Protein AF-A0A958H722-F1 (afdb_monomer_lite)

Foldseek 3Di:
DQAAAPRKDKDKDFAPDWDPCCQPPDWDKDWDADPVGDIDIFTWGDPDTRMTMTIDGHNDRHD

Secondary structure (DSSP, 8-state):
----TT-EEEEEEE-SS--SSHHHH---EEEEE-TTS-EEEEE-EEEETTEEEEEEE-SSS--

Sequence (63 aa):
MLISPWRECSIKLTATDEYPNPYTNVDVWAEFRHETGLTIRRPAFWDGGREWRVRFASPLAEG

pLDDT: mean 87.63, std 9.67, range [50.78, 96.25]

Structure (mmCIF, N/CA/C/O backbone):
data_AF-A0A958H722-F1
#
_entry.id   AF-A0A958H722-F1
#
loop_
_atom_site.group_PDB
_atom_site.id
_atom_site.type_symbol
_atom_site.label_atom_id
_atom_site.label_alt_id
_atom_site.label_comp_id
_atom_site.label_asym_id
_atom_site.label_entity_id
_atom_site.label_seq_id
_atom_site.pdbx_PDB_ins_code
_atom_site.Cartn_x
_atom_site.Cartn_y
_atom_site.Cartn_z
_atom_site.occupancy
_atom_site.B_iso_or_equiv
_atom_site.auth_seq_id
_atom_site.auth_comp_id
_atom_site.auth_asym_id
_atom_site.auth_atom_id
_atom_site.pdbx_PDB_model_num
ATOM 1 N N . MET A 1 1 ? 17.785 -1.043 -0.608 1.00 50.78 1 MET A N 1
ATOM 2 C CA . MET A 1 1 ? 17.179 -2.387 -0.491 1.00 50.78 1 MET A CA 1
ATOM 3 C C . MET A 1 1 ? 17.076 -2.939 -1.905 1.00 50.78 1 MET A C 1
ATOM 5 O O . MET A 1 1 ? 16.269 -2.424 -2.658 1.00 50.78 1 MET A O 1
ATOM 9 N N . LEU A 1 2 ? 17.951 -3.870 -2.302 1.00 55.84 2 LEU A N 1
ATOM 10 C CA . LEU A 1 2 ? 17.912 -4.480 -3.639 1.00 55.84 2 LEU A CA 1
ATOM 11 C C . LEU A 1 2 ? 16.790 -5.521 -3.650 1.00 55.84 2 LEU A C 1
ATOM 13 O O . LEU A 1 2 ? 16.862 -6.523 -2.934 1.00 55.84 2 LEU A O 1
ATOM 17 N N . ILE A 1 3 ? 15.717 -5.242 -4.382 1.00 61.62 3 ILE A N 1
ATOM 18 C CA . ILE A 1 3 ? 14.552 -6.122 -4.466 1.00 61.62 3 ILE A CA 1
ATOM 19 C C . ILE A 1 3 ? 14.699 -6.915 -5.754 1.00 61.62 3 ILE A C 1
ATOM 21 O O . ILE A 1 3 ? 14.715 -6.340 -6.833 1.00 61.62 3 ILE A O 1
ATOM 25 N N . SER A 1 4 ? 14.868 -8.232 -5.636 1.00 75.88 4 SER A N 1
ATOM 26 C CA . SER A 1 4 ? 14.942 -9.113 -6.802 1.0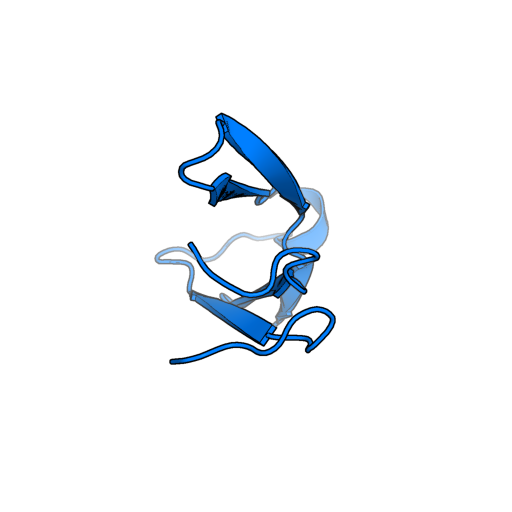0 75.88 4 SER A CA 1
ATOM 27 C C . SER A 1 4 ? 13.636 -9.037 -7.604 1.00 75.88 4 SER A C 1
ATOM 29 O O . SER A 1 4 ? 12.572 -8.874 -6.997 1.00 75.88 4 SER A O 1
ATOM 31 N N . PRO A 1 5 ? 13.678 -9.204 -8.935 1.00 80.56 5 PRO A N 1
ATOM 32 C CA . PRO A 1 5 ? 12.460 -9.228 -9.727 1.00 80.56 5 PRO A CA 1
ATOM 33 C C . PRO A 1 5 ? 11.528 -10.326 -9.204 1.00 80.56 5 PRO A C 1
ATOM 35 O O . PRO A 1 5 ? 11.980 -11.388 -8.765 1.00 80.56 5 PRO A O 1
ATOM 38 N N . TRP A 1 6 ? 10.228 -10.038 -9.201 1.00 84.44 6 TRP A N 1
ATOM 39 C CA . TRP A 1 6 ? 9.161 -10.899 -8.677 1.00 84.44 6 TRP A CA 1
ATOM 40 C C . TRP A 1 6 ? 9.214 -11.180 -7.171 1.00 84.44 6 TRP A C 1
ATOM 42 O O . TRP A 1 6 ? 8.377 -11.922 -6.656 1.00 84.44 6 TRP A O 1
ATOM 52 N N . ARG A 1 7 ? 10.142 -10.565 -6.428 1.00 86.69 7 ARG A N 1
ATOM 53 C CA . ARG A 1 7 ? 10.130 -10.613 -4.967 1.00 86.69 7 ARG A CA 1
ATOM 54 C C . ARG A 1 7 ? 9.117 -9.612 -4.431 1.00 86.69 7 ARG A C 1
ATOM 56 O O . ARG A 1 7 ? 9.198 -8.421 -4.723 1.00 86.69 7 ARG A O 1
ATOM 63 N N . GLU A 1 8 ? 8.201 -10.103 -3.602 1.00 88.25 8 GLU A N 1
ATOM 64 C CA . GLU A 1 8 ? 7.288 -9.242 -2.858 1.00 88.25 8 GLU A CA 1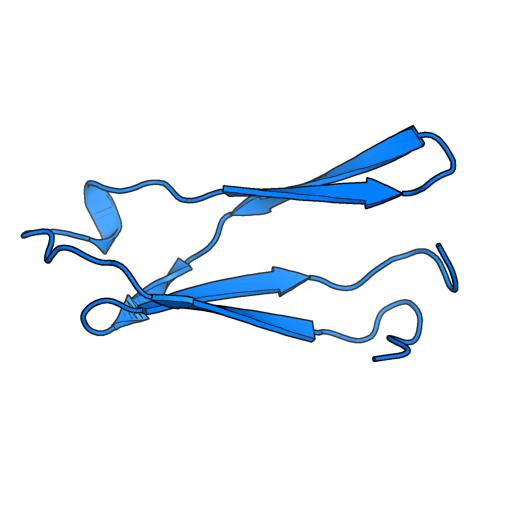
ATOM 65 C C . GLU A 1 8 ? 8.068 -8.337 -1.899 1.00 88.25 8 GLU A C 1
ATOM 67 O O . GLU A 1 8 ? 8.939 -8.778 -1.145 1.00 88.25 8 GLU A O 1
ATOM 72 N N . CYS A 1 9 ? 7.708 -7.062 -1.903 1.00 89.50 9 CYS A N 1
ATOM 73 C CA . CYS A 1 9 ? 8.036 -6.111 -0.868 1.00 89.50 9 CYS A CA 1
ATOM 74 C C . CYS A 1 9 ? 6.755 -5.500 -0.299 1.00 89.50 9 CYS A C 1
ATOM 76 O O . CYS A 1 9 ? 5.764 -5.267 -0.999 1.00 89.50 9 CYS A O 1
ATOM 78 N N . SER A 1 10 ? 6.784 -5.257 1.008 1.00 91.75 10 SER A N 1
ATOM 79 C CA . SER A 1 10 ? 5.693 -4.625 1.736 1.00 91.75 10 SER A CA 1
ATOM 80 C C . SER A 1 10 ? 6.134 -3.258 2.230 1.00 91.75 10 SER A C 1
ATOM 82 O O . SER A 1 10 ? 7.086 -3.157 3.005 1.00 91.75 10 SER A O 1
ATOM 84 N N . ILE A 1 11 ? 5.413 -2.222 1.825 1.00 94.00 11 ILE A N 1
ATOM 85 C CA . ILE A 1 11 ? 5.632 -0.852 2.284 1.00 94.00 11 ILE A CA 1
ATOM 86 C C . ILE A 1 11 ? 4.523 -0.518 3.270 1.00 94.00 11 ILE A C 1
ATOM 88 O O . ILE A 1 11 ? 3.343 -0.682 2.954 1.00 94.00 11 ILE A O 1
ATOM 92 N N . LYS A 1 12 ? 4.907 -0.080 4.470 1.00 96.19 12 LYS A N 1
ATOM 93 C CA . LYS A 1 12 ? 3.980 0.336 5.521 1.00 96.19 12 LYS A CA 1
ATOM 94 C C . LYS A 1 12 ? 3.818 1.851 5.499 1.00 96.19 12 LYS A C 1
ATOM 96 O O . LYS A 1 12 ? 4.813 2.571 5.486 1.00 96.19 12 LYS A O 1
ATOM 101 N N . LEU A 1 13 ? 2.575 2.308 5.524 1.00 94.31 13 LEU A N 1
ATOM 102 C CA . LEU A 1 13 ? 2.183 3.707 5.602 1.00 94.31 13 LEU A CA 1
ATOM 103 C C . LEU A 1 13 ? 1.405 3.906 6.904 1.00 94.31 13 LEU A C 1
ATOM 105 O O . LEU A 1 13 ? 0.556 3.083 7.245 1.00 94.31 13 LEU A O 1
ATOM 109 N N . THR A 1 14 ? 1.686 4.986 7.625 1.00 95.19 14 THR A N 1
ATOM 110 C CA . THR A 1 14 ? 0.964 5.337 8.853 1.00 95.19 14 THR A CA 1
ATOM 111 C C . THR A 1 14 ? 0.238 6.657 8.641 1.00 95.19 14 THR A C 1
ATOM 113 O O . THR A 1 14 ? 0.858 7.651 8.270 1.00 95.19 14 THR A O 1
ATOM 116 N N . ALA A 1 15 ? -1.073 6.655 8.868 1.00 92.75 15 ALA A N 1
ATOM 117 C CA . ALA A 1 15 ? -1.907 7.844 8.875 1.00 92.75 15 ALA A CA 1
ATOM 118 C C . ALA A 1 15 ? -1.488 8.790 9.999 1.00 92.75 15 ALA A C 1
ATOM 120 O O . ALA A 1 15 ? -1.257 8.351 11.130 1.00 92.75 15 ALA A O 1
ATOM 121 N N . THR A 1 16 ? -1.478 10.089 9.723 1.00 92.81 16 THR A N 1
ATOM 122 C CA . THR A 1 16 ? -1.396 11.092 10.789 1.00 92.81 16 THR A CA 1
ATOM 123 C C . THR A 1 16 ? -2.689 11.089 11.610 1.00 92.81 16 THR A C 1
ATOM 125 O O . THR A 1 16 ? -2.638 11.030 12.840 1.00 92.81 16 THR A O 1
ATOM 128 N N . ASP A 1 17 ? -3.833 11.041 10.927 1.00 88.38 17 ASP A N 1
ATOM 129 C CA . ASP A 1 17 ? -5.171 11.131 11.511 1.00 88.38 17 ASP A CA 1
ATOM 130 C C . ASP A 1 17 ? -5.886 9.777 11.606 1.00 88.38 17 ASP A C 1
ATOM 132 O O . ASP A 1 17 ? -5.555 8.813 10.912 1.00 88.38 17 ASP A O 1
ATOM 136 N N . GLU A 1 18 ? -6.894 9.706 12.475 1.00 87.94 18 GLU A N 1
ATOM 137 C CA . GLU A 1 18 ? -7.807 8.567 12.559 1.00 87.94 18 GLU A CA 1
ATOM 138 C C . GLU A 1 18 ? -9.046 8.808 11.696 1.00 87.94 18 GLU A C 1
ATOM 140 O O . GLU A 1 18 ? -9.655 9.878 11.726 1.00 87.94 18 GLU A O 1
ATOM 145 N N . TYR A 1 19 ? -9.445 7.784 10.945 1.00 87.69 19 TYR A N 1
ATOM 146 C CA . TYR A 1 19 ? -10.639 7.823 10.109 1.00 87.69 19 TYR A CA 1
ATOM 147 C C . TYR A 1 19 ? -11.704 6.895 10.704 1.00 87.69 19 TYR A C 1
ATOM 149 O O . TYR A 1 19 ? -11.361 5.770 11.063 1.00 87.69 19 TYR A O 1
ATOM 157 N N . PRO A 1 20 ? -12.988 7.301 10.779 1.00 84.88 20 PRO A N 1
ATOM 158 C CA . PRO A 1 20 ? -14.039 6.482 11.393 1.00 84.88 20 PRO A CA 1
ATOM 159 C C . PRO A 1 20 ? -14.266 5.132 10.700 1.00 84.88 20 PRO A C 1
ATOM 161 O O . PRO A 1 20 ? -14.502 4.134 11.367 1.00 84.88 20 PRO A O 1
ATOM 164 N N . ASN A 1 21 ? -14.173 5.099 9.366 1.00 85.44 21 ASN A N 1
ATOM 165 C CA . ASN A 1 21 ? -14.305 3.884 8.556 1.00 85.44 21 ASN A CA 1
ATOM 166 C C . ASN A 1 21 ? -13.157 3.823 7.530 1.00 85.44 21 ASN A C 1
ATOM 168 O O . ASN A 1 21 ? -13.364 4.100 6.347 1.00 85.44 21 ASN A O 1
ATOM 172 N N . PRO A 1 22 ? -11.924 3.510 7.964 1.00 84.19 22 PRO A N 1
ATOM 173 C CA . PRO A 1 22 ? -10.724 3.645 7.137 1.00 84.19 22 PRO A CA 1
ATOM 174 C C . PRO A 1 22 ? -10.706 2.673 5.953 1.00 84.19 22 PRO A C 1
ATOM 176 O O . PRO A 1 22 ? -10.109 2.976 4.928 1.00 84.19 22 PRO A O 1
ATOM 179 N N . TYR A 1 23 ? -11.383 1.527 6.074 1.00 80.06 23 TYR A N 1
ATOM 180 C CA . TYR A 1 23 ? -11.481 0.532 5.006 1.00 80.06 23 TYR A CA 1
ATOM 181 C C . TYR A 1 23 ? -12.390 0.968 3.845 1.00 80.06 23 TYR A C 1
ATOM 183 O O . TYR A 1 23 ? -12.127 0.609 2.703 1.00 80.06 23 TYR A O 1
ATOM 191 N N . THR A 1 24 ? -13.458 1.728 4.114 1.00 86.19 24 THR A N 1
ATOM 192 C CA . THR A 1 24 ? -14.452 2.111 3.091 1.00 86.19 24 THR A CA 1
ATOM 193 C C . THR A 1 24 ? -14.338 3.559 2.640 1.00 86.19 24 THR A C 1
ATOM 195 O O . THR A 1 24 ? -14.737 3.878 1.526 1.00 86.19 24 THR A O 1
ATOM 198 N N . ASN A 1 25 ? -13.839 4.450 3.502 1.00 88.31 25 ASN A N 1
ATOM 199 C CA . ASN A 1 25 ? -13.886 5.894 3.261 1.00 88.31 25 ASN A CA 1
ATOM 200 C C . ASN A 1 25 ? -12.575 6.460 2.719 1.00 88.31 25 ASN A C 1
ATOM 202 O O . ASN A 1 25 ? -12.545 7.618 2.308 1.00 88.31 25 ASN A O 1
ATOM 206 N N . VAL A 1 26 ? -11.493 5.683 2.765 1.00 91.19 26 VAL A N 1
ATOM 207 C CA . VAL A 1 26 ? -10.166 6.134 2.358 1.00 91.19 26 VAL A CA 1
ATOM 208 C C . VAL A 1 26 ? -9.632 5.186 1.305 1.00 91.19 26 VAL A C 1
ATOM 210 O O . VAL A 1 26 ? -9.474 3.993 1.550 1.00 91.19 26 VAL A O 1
ATOM 213 N N . ASP A 1 27 ? -9.328 5.744 0.140 1.00 93.00 27 ASP A N 1
ATOM 214 C CA . ASP A 1 27 ? -8.620 5.038 -0.912 1.00 93.00 27 ASP A CA 1
ATOM 215 C C . ASP A 1 27 ? -7.170 5.538 -0.960 1.00 93.00 27 ASP A C 1
ATOM 217 O O . ASP A 1 27 ? -6.907 6.742 -1.017 1.00 93.00 27 ASP A O 1
ATOM 221 N N . VAL A 1 28 ? -6.223 4.604 -0.897 1.00 93.56 28 VAL A N 1
ATOM 222 C CA . VAL A 1 28 ? -4.789 4.881 -0.895 1.00 93.56 28 VAL A CA 1
ATOM 223 C C . VAL A 1 28 ? -4.163 4.141 -2.067 1.00 93.56 28 VAL A C 1
ATOM 225 O O . VAL A 1 28 ? -4.278 2.924 -2.187 1.00 93.56 28 VAL A O 1
ATOM 228 N N . TRP A 1 29 ? -3.430 4.870 -2.904 1.00 95.38 29 TRP A N 1
ATOM 229 C CA . TRP A 1 29 ? -2.701 4.312 -4.039 1.00 95.38 29 TRP A CA 1
ATOM 230 C C . TRP A 1 29 ? -1.220 4.659 -3.951 1.00 95.38 29 TRP A C 1
ATOM 232 O O . TRP A 1 29 ? -0.858 5.761 -3.545 1.00 95.38 29 TRP A O 1
ATOM 242 N N . ALA A 1 30 ? -0.373 3.742 -4.406 1.00 94.75 30 ALA A N 1
ATOM 243 C CA . ALA A 1 30 ? 1.035 4.001 -4.669 1.00 94.75 30 ALA A CA 1
ATOM 244 C C . ALA A 1 30 ? 1.326 3.855 -6.165 1.00 94.75 30 ALA A C 1
ATOM 246 O O . ALA A 1 30 ? 0.878 2.897 -6.804 1.00 94.75 30 ALA A O 1
ATOM 247 N N . GLU A 1 31 ? 2.093 4.795 -6.709 1.00 94.94 31 GLU A N 1
ATOM 248 C CA . GLU A 1 31 ? 2.626 4.735 -8.067 1.00 94.94 31 GLU A CA 1
ATOM 249 C C . GLU A 1 31 ? 4.125 4.440 -8.015 1.00 94.94 31 GLU A C 1
ATOM 251 O O . GLU A 1 31 ? 4.903 5.206 -7.449 1.00 94.94 31 GLU A O 1
ATOM 256 N N . PHE A 1 32 ? 4.527 3.333 -8.628 1.00 91.00 32 PHE A N 1
ATOM 257 C CA . PHE A 1 32 ? 5.918 2.946 -8.816 1.00 91.00 32 PHE A CA 1
ATOM 258 C C . PHE A 1 32 ? 6.331 3.349 -10.225 1.00 91.00 32 PHE A C 1
ATOM 260 O O . PHE A 1 32 ? 5.728 2.886 -11.195 1.00 91.00 32 PHE A O 1
ATOM 267 N N . ARG A 1 33 ? 7.332 4.222 -10.341 1.00 91.31 33 ARG A N 1
ATOM 268 C CA . ARG A 1 33 ? 7.867 4.685 -11.624 1.00 91.31 33 ARG A CA 1
ATOM 269 C C . ARG A 1 33 ? 9.270 4.138 -11.796 1.00 91.31 33 ARG A C 1
ATOM 271 O O . ARG A 1 33 ? 10.099 4.308 -10.911 1.00 91.31 33 ARG A O 1
ATOM 278 N N . HIS A 1 34 ? 9.497 3.496 -12.927 1.00 87.75 34 HIS A N 1
ATOM 279 C CA . HIS A 1 34 ? 10.794 2.990 -13.337 1.00 87.75 34 HIS A CA 1
ATOM 280 C C . HIS A 1 34 ? 11.438 3.956 -14.339 1.00 87.75 34 HIS A C 1
ATOM 282 O O . HIS A 1 34 ? 10.733 4.619 -15.104 1.00 87.75 34 HIS A O 1
ATOM 288 N N . GLU A 1 35 ? 12.767 4.009 -14.382 1.00 87.88 35 GLU A N 1
ATOM 289 C CA . GLU A 1 35 ? 13.535 4.900 -15.267 1.00 87.88 35 GLU A CA 1
ATOM 290 C C . GLU A 1 35 ? 13.255 4.698 -16.769 1.00 87.88 35 GLU A C 1
ATOM 292 O O . GLU A 1 35 ? 13.339 5.642 -17.550 1.00 87.88 35 GLU A O 1
ATOM 297 N N . THR A 1 36 ? 12.816 3.503 -17.180 1.00 87.19 36 THR A N 1
ATOM 298 C CA . THR A 1 36 ? 12.364 3.228 -18.564 1.00 87.19 36 THR A CA 1
ATOM 299 C C . THR A 1 36 ? 11.026 3.884 -18.922 1.00 87.19 36 THR A C 1
ATOM 301 O O . THR A 1 36 ? 10.576 3.772 -20.060 1.00 87.19 36 THR A O 1
ATOM 304 N N . GLY A 1 37 ? 10.355 4.525 -17.962 1.00 88.12 37 GLY A N 1
ATOM 305 C CA . GLY A 1 37 ? 9.028 5.119 -18.123 1.00 88.12 37 GLY A CA 1
ATOM 306 C C . GLY A 1 37 ? 7.868 4.187 -17.758 1.00 88.12 37 GLY A C 1
ATOM 307 O O . GLY A 1 37 ? 6.714 4.621 -17.772 1.00 88.12 37 GLY A O 1
ATOM 308 N N . LEU A 1 38 ? 8.134 2.927 -17.387 1.00 88.44 38 LEU A N 1
ATOM 309 C CA . LEU A 1 38 ? 7.096 2.026 -16.879 1.00 88.44 38 LEU A CA 1
ATOM 310 C C . LEU A 1 38 ? 6.531 2.570 -15.560 1.00 88.44 38 LEU A C 1
ATOM 312 O O . LEU A 1 38 ? 7.269 2.799 -14.603 1.00 88.44 38 LEU A O 1
ATOM 316 N N . THR A 1 39 ? 5.210 2.737 -15.503 1.00 92.12 39 THR A N 1
ATOM 317 C CA . THR A 1 39 ? 4.496 3.131 -14.284 1.00 92.12 39 THR A CA 1
ATOM 318 C C . THR A 1 39 ? 3.535 2.027 -13.869 1.00 92.12 39 THR A C 1
ATOM 320 O O . THR A 1 39 ? 2.696 1.595 -14.659 1.00 92.12 39 THR A O 1
ATOM 323 N N . ILE A 1 40 ? 3.643 1.576 -12.621 1.00 91.50 40 ILE A N 1
ATOM 324 C CA . ILE A 1 40 ? 2.766 0.566 -12.028 1.00 91.50 40 ILE A CA 1
ATOM 325 C C . ILE A 1 40 ? 2.035 1.202 -10.852 1.00 91.50 40 ILE A C 1
ATOM 327 O O . ILE A 1 40 ? 2.659 1.662 -9.900 1.00 91.50 40 ILE A O 1
ATOM 331 N N . ARG A 1 41 ? 0.702 1.195 -10.888 1.00 94.69 41 ARG A N 1
ATOM 332 C CA . ARG A 1 41 ? -0.139 1.695 -9.795 1.00 94.69 41 ARG A CA 1
ATOM 333 C C . ARG A 1 41 ? -0.710 0.529 -8.989 1.00 94.69 41 ARG A C 1
ATOM 335 O O . ARG A 1 41 ? -1.253 -0.418 -9.559 1.00 94.69 41 ARG A O 1
ATOM 342 N N . ARG A 1 42 ? -0.592 0.583 -7.660 1.00 95.25 42 ARG A N 1
ATOM 343 C CA . ARG A 1 42 ? -1.101 -0.446 -6.738 1.00 95.25 42 ARG A CA 1
ATOM 344 C C . ARG A 1 42 ? -1.964 0.179 -5.644 1.00 95.25 42 ARG A C 1
ATOM 346 O O . ARG A 1 42 ? -1.556 1.201 -5.091 1.00 95.25 42 ARG A O 1
ATOM 353 N N . PRO A 1 43 ? -3.115 -0.424 -5.309 1.00 95.69 43 PRO A N 1
ATOM 354 C CA . PRO A 1 43 ? -3.876 -0.002 -4.145 1.00 95.69 43 PRO A CA 1
ATOM 355 C C . PRO A 1 43 ? -3.147 -0.449 -2.874 1.00 95.69 43 PRO A C 1
ATOM 357 O O . PRO A 1 43 ? -2.593 -1.555 -2.814 1.00 95.69 43 PRO A O 1
ATOM 360 N N . ALA A 1 44 ? -3.145 0.409 -1.861 1.00 95.62 44 ALA A N 1
ATOM 361 C CA . ALA A 1 44 ? -2.870 -0.005 -0.498 1.00 95.62 44 ALA A CA 1
ATOM 362 C C . ALA A 1 44 ? -4.138 -0.612 0.102 1.00 95.62 44 ALA A C 1
ATOM 364 O O . ALA A 1 44 ? -5.255 -0.279 -0.288 1.00 95.62 44 ALA A O 1
ATOM 365 N N . PHE A 1 45 ? -3.962 -1.482 1.084 1.00 93.31 45 PHE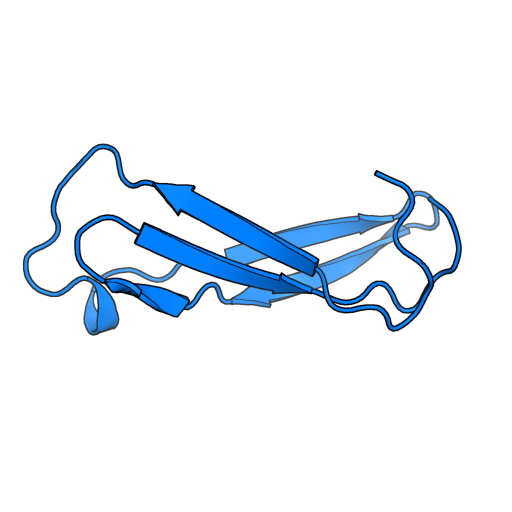 A N 1
ATOM 366 C CA . PHE A 1 45 ? -5.058 -1.983 1.899 1.00 93.31 45 PHE A CA 1
ATOM 367 C C . PHE A 1 45 ? -4.868 -1.533 3.341 1.00 93.31 45 PHE A C 1
ATOM 369 O O . PHE A 1 45 ? -3.740 -1.359 3.808 1.00 93.31 45 PHE A O 1
ATOM 376 N N . TRP A 1 46 ? -5.981 -1.321 4.036 1.00 94.00 46 TRP A N 1
ATOM 377 C CA . TRP A 1 46 ? -5.971 -1.030 5.464 1.00 94.00 46 TRP A CA 1
ATOM 378 C C . TRP A 1 46 ? -5.515 -2.271 6.240 1.00 94.00 46 TRP A C 1
ATOM 380 O O . TRP A 1 46 ? -6.051 -3.358 6.034 1.00 94.00 46 TRP A O 1
ATOM 390 N N . ASP A 1 47 ? -4.509 -2.103 7.097 1.00 93.75 47 ASP A N 1
ATOM 391 C CA . ASP A 1 47 ? -3.851 -3.171 7.870 1.00 93.75 47 ASP A CA 1
ATOM 392 C C . ASP A 1 47 ? -4.184 -3.079 9.374 1.00 93.75 47 ASP A C 1
ATOM 394 O O . ASP A 1 47 ? -3.601 -3.795 10.182 1.00 93.75 47 ASP A O 1
ATOM 398 N N . GLY A 1 48 ? -5.136 -2.217 9.755 1.00 91.31 48 GLY A N 1
ATOM 399 C CA . GLY A 1 48 ? -5.567 -2.010 11.140 1.00 91.31 48 GLY A CA 1
ATOM 400 C C . GLY A 1 48 ? -5.190 -0.634 11.696 1.00 91.31 48 GLY A C 1
ATOM 401 O O . GLY A 1 48 ? -4.183 -0.043 11.315 1.00 91.31 48 GLY A O 1
ATOM 402 N N . GLY A 1 49 ? -6.006 -0.101 12.611 1.00 91.44 49 GLY A N 1
ATOM 403 C CA . GLY A 1 49 ? -5.773 1.206 13.239 1.00 91.44 49 GLY A CA 1
ATOM 404 C C . GLY A 1 49 ? -5.524 2.316 12.211 1.00 91.44 49 GLY A C 1
ATOM 405 O O . GLY A 1 49 ? -6.373 2.581 11.359 1.00 91.44 49 GLY A O 1
ATOM 406 N N . ARG A 1 50 ? -4.333 2.925 12.276 1.00 92.69 50 ARG A N 1
ATOM 407 C CA . ARG A 1 50 ? -3.848 3.967 11.350 1.00 92.69 50 ARG A CA 1
ATOM 408 C C . ARG A 1 50 ? -2.891 3.438 10.277 1.00 92.69 50 ARG A C 1
ATOM 410 O O . ARG A 1 50 ? -2.153 4.216 9.681 1.00 92.69 50 ARG A O 1
ATOM 417 N N . GLU A 1 51 ? -2.818 2.132 10.064 1.00 95.44 51 GLU A N 1
ATOM 418 C CA . GLU A 1 51 ? -1.827 1.529 9.178 1.00 95.44 51 GLU A CA 1
ATOM 419 C C . GLU A 1 51 ? -2.450 1.109 7.845 1.00 95.44 51 GLU A C 1
ATOM 421 O O . GLU A 1 51 ? -3.507 0.478 7.785 1.00 95.44 51 GLU A O 1
ATOM 426 N N . TRP A 1 52 ? -1.753 1.435 6.759 1.00 95.56 52 TRP A N 1
ATOM 427 C CA . TRP A 1 52 ? -1.992 0.874 5.435 1.00 95.56 52 TRP A CA 1
ATOM 428 C C . TRP A 1 52 ? -0.738 0.174 4.939 1.00 95.56 52 TRP A C 1
ATOM 430 O O . TRP A 1 52 ? 0.391 0.549 5.272 1.00 95.56 52 TRP A O 1
ATOM 440 N N . ARG A 1 53 ? -0.926 -0.836 4.097 1.00 96.25 53 ARG A N 1
ATOM 441 C CA . ARG A 1 53 ? 0.174 -1.567 3.479 1.00 96.25 53 ARG A CA 1
ATOM 442 C C . ARG A 1 53 ? -0.014 -1.641 1.974 1.00 96.25 53 ARG A C 1
ATOM 444 O O . ARG A 1 53 ? -1.096 -1.940 1.479 1.00 96.25 53 ARG A O 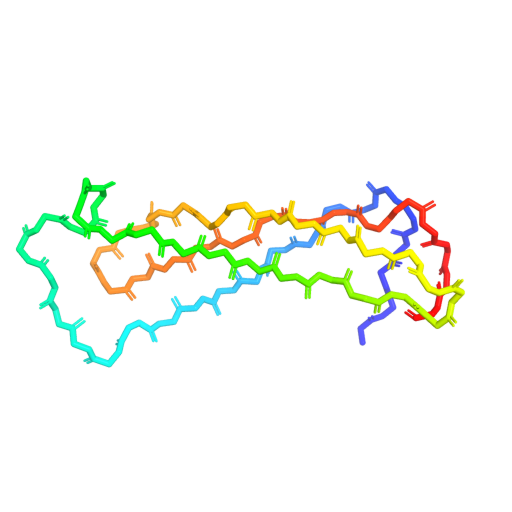1
ATOM 451 N N . VAL A 1 54 ? 1.073 -1.414 1.245 1.00 96.00 54 VAL A N 1
ATOM 452 C CA . VAL A 1 54 ? 1.155 -1.668 -0.195 1.00 96.00 54 VAL A CA 1
ATOM 453 C C . VAL A 1 54 ? 2.056 -2.872 -0.409 1.00 96.00 54 VAL A C 1
ATOM 455 O O . VAL A 1 54 ? 3.168 -2.921 0.118 1.00 96.00 54 VAL A O 1
ATOM 458 N N . ARG A 1 55 ? 1.576 -3.840 -1.192 1.00 93.19 55 ARG A N 1
AT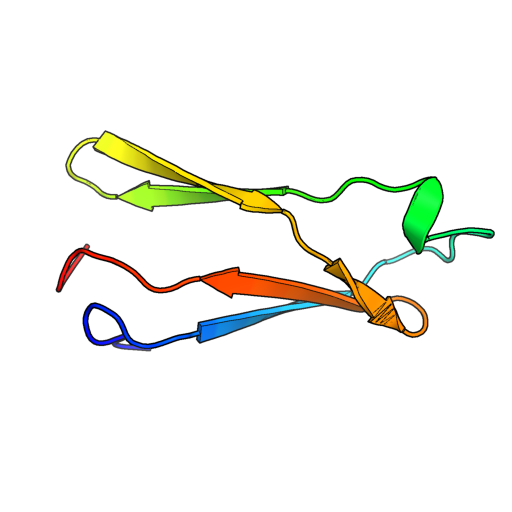OM 459 C CA . ARG A 1 55 ? 2.384 -4.962 -1.679 1.00 93.19 55 ARG A CA 1
ATOM 460 C C . ARG A 1 55 ? 2.725 -4.751 -3.144 1.00 93.19 55 ARG A C 1
ATOM 462 O O . ARG A 1 55 ? 1.834 -4.533 -3.977 1.00 93.19 55 ARG A O 1
ATOM 469 N N . PHE A 1 56 ? 4.012 -4.832 -3.436 1.00 91.62 56 PHE A N 1
ATOM 470 C CA . PHE A 1 56 ? 4.565 -4.648 -4.766 1.00 91.62 56 PHE A CA 1
ATOM 471 C C . PHE A 1 56 ? 5.644 -5.695 -5.025 1.00 91.62 56 PHE A C 1
ATOM 473 O O . PHE A 1 56 ? 6.360 -6.097 -4.118 1.00 91.62 56 PHE A O 1
ATOM 480 N N . ALA A 1 57 ? 5.751 -6.143 -6.266 1.00 89.25 57 ALA A N 1
ATOM 481 C CA . ALA A 1 57 ? 6.870 -6.938 -6.735 1.00 89.25 57 ALA A CA 1
ATOM 482 C C . ALA A 1 57 ? 7.275 -6.344 -8.080 1.00 89.25 57 ALA A C 1
ATOM 484 O O . ALA A 1 57 ? 6.447 -6.287 -8.992 1.00 89.25 57 ALA A O 1
ATOM 485 N N . SER A 1 58 ? 8.512 -5.856 -8.184 1.00 84.38 58 SER A N 1
ATOM 486 C CA . SER A 1 58 ? 8.990 -5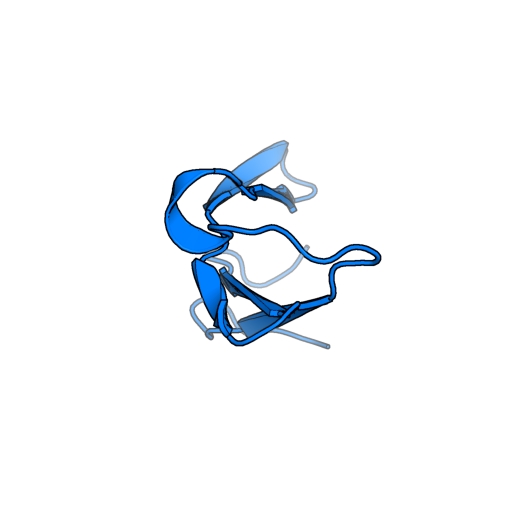.297 -9.448 1.00 84.38 58 SER A CA 1
ATOM 487 C C . SER A 1 58 ? 9.101 -6.420 -10.481 1.00 84.38 58 SER A C 1
ATOM 489 O O . SER A 1 58 ? 9.719 -7.442 -10.182 1.00 84.38 58 SER A O 1
ATOM 491 N N . PRO A 1 59 ? 8.537 -6.271 -11.691 1.00 82.44 59 PRO A N 1
ATOM 492 C CA . PRO A 1 59 ? 8.800 -7.206 -12.780 1.00 82.44 59 PRO A CA 1
ATOM 493 C C . PRO A 1 59 ? 10.193 -6.991 -13.398 1.00 82.44 59 PRO A C 1
ATOM 495 O O . PRO A 1 59 ? 10.660 -7.838 -14.156 1.00 82.44 59 PRO A O 1
ATOM 498 N N . LEU A 1 60 ? 10.846 -5.865 -13.092 1.00 81.88 60 LEU A N 1
ATOM 499 C CA . LEU A 1 60 ? 12.157 -5.482 -13.611 1.00 81.88 60 LEU A CA 1
ATOM 500 C C . LEU A 1 60 ? 13.238 -5.723 -12.554 1.00 81.88 60 LEU A C 1
ATOM 502 O O . LEU A 1 60 ? 12.983 -5.593 -11.355 1.00 81.88 60 LEU A O 1
ATOM 506 N N . ALA A 1 61 ? 14.425 -6.125 -13.009 1.00 74.25 61 ALA A N 1
ATOM 507 C CA . ALA A 1 61 ? 15.515 -6.544 -12.131 1.00 74.25 61 ALA A CA 1
ATOM 508 C C . ALA A 1 61 ? 16.221 -5.377 -11.426 1.00 74.25 61 ALA A C 1
ATOM 510 O O . ALA A 1 61 ? 16.788 -5.573 -10.353 1.00 74.25 61 ALA A O 1
ATOM 511 N N . GLU A 1 62 ? 16.184 -4.195 -12.034 1.00 69.56 62 GLU A N 1
ATOM 512 C CA . GLU A 1 62 ? 16.908 -2.988 -11.633 1.00 69.56 62 GLU A CA 1
ATOM 513 C C . GLU A 1 62 ? 16.029 -1.763 -11.923 1.00 69.56 62 GLU A C 1
ATOM 515 O O . GLU A 1 62 ? 14.970 -1.946 -12.525 1.00 69.56 62 GLU A O 1
ATOM 520 N N . GLY A 1 63 ? 16.468 -0.574 -11.484 1.00 61.56 63 GLY A N 1
ATOM 521 C CA . GLY A 1 63 ? 15.826 0.731 -11.715 1.00 61.56 63 GLY A CA 1
ATOM 522 C C . GLY A 1 63 ? 15.035 1.323 -10.553 1.00 61.56 63 GLY A C 1
ATOM 523 O O . GLY A 1 63 ? 14.600 0.572 -9.647 1.00 61.56 63 GLY A O 1
#

Radius of gyration: 13.53 Å; chains: 1; bounding box: 32×22×32 Å